Protein AF-X1DRD1-F1 (afdb_monomer)

Mean predicted aligned error: 4.73 Å

Secondary structure (DSSP, 8-state):
-HHHHH-S--------SS---S------GGG---EEEPTT-TT-EEEGGGGTT---S------SSS-SHHHHHT-

Radius of gyration: 18.88 Å; Cα contacts (8 Å, |Δi|>4): 29; chains: 1; bounding box: 38×32×40 Å

Organism: NCBI:txid412755

InterPro domains:
  IPR015931 Aconitase/3-isopropylmalate dehydratase large subunit, alpha/beta/alpha, subdomain 1/3 [G3DSA:3.30.499.10] (30-75)
  IPR036008 Aconitase, iron-sulfur domain [SSF53732] (7-74)
  IPR050067 Isopropylmalate dehydratase and related enzymes [PTHR43822] (3-73)

Foldseek 3Di:
DCCVPVVDDDDDDDDDPDDDDPDDDDDDPVPDADWDADPDDNVNIDHPVVVPPDDDPDDDQDDPVADPPVSVVVD

pLDDT: mean 94.3, std 2.95, range [75.31, 98.0]

Solvent-accessible surface area (backbone atoms only — not comparable to full-atom values): 5557 Å² total; per-residue (Å²): 113,65,64,85,73,68,76,55,91,80,86,89,84,76,83,69,96,88,66,86,70,99,71,88,87,88,82,68,76,89,76,64,69,70,66,42,61,41,88,96,38,81,82,47,63,42,56,45,80,84,59,64,90,66,88,75,94,77,83,83,84,62,61,97,89,44,63,53,71,73,63,56,74,78,108

Sequence (75 aa):
YCKARSKKDFSVHTADNDVNYVEELTFDFNEIEPRIALPPSPANVKPVAEVTGIKVDSVVIASCTNGRYEDFEIV

Structure (mmCIF, N/CA/C/O backbone):
data_AF-X1DRD1-F1
#
_entry.id   AF-X1DRD1-F1
#
loop_
_atom_site.group_PDB
_atom_site.id
_atom_site.type_symbol
_atom_site.label_atom_id
_atom_site.label_alt_id
_atom_site.label_comp_id
_atom_site.label_asym_id
_atom_site.label_entity_id
_atom_site.label_seq_id
_atom_site.pdbx_PDB_ins_code
_atom_site.Cartn_x
_atom_site.Cartn_y
_atom_site.Cartn_z
_atom_site.occupancy
_atom_site.B_iso_or_equiv
_atom_site.auth_seq_id
_atom_site.auth_comp_id
_atom_site.auth_asym_id
_atom_site.auth_atom_id
_atom_site.pdbx_PDB_model_num
ATOM 1 N N . TYR A 1 1 ? 1.112 8.757 -17.518 1.00 89.12 1 TYR A N 1
ATOM 2 C CA . TYR A 1 1 ? 0.848 9.926 -16.646 1.00 89.12 1 TYR A CA 1
ATOM 3 C C . TYR A 1 1 ? 1.765 11.118 -16.946 1.00 89.12 1 TYR A C 1
ATOM 5 O O . TYR A 1 1 ? 1.262 12.135 -17.410 1.00 89.12 1 TYR A O 1
ATOM 13 N N . CYS A 1 2 ? 3.089 11.010 -16.741 1.00 92.31 2 CYS A N 1
ATOM 14 C CA . CYS A 1 2 ? 4.028 12.145 -16.827 1.00 92.31 2 CYS A CA 1
ATOM 15 C C . CYS A 1 2 ? 3.981 12.901 -18.163 1.00 92.31 2 CYS A C 1
ATOM 17 O O . CYS A 1 2 ? 3.805 14.113 -18.149 1.00 92.31 2 CYS A O 1
ATOM 19 N N . LYS A 1 3 ? 4.010 12.195 -19.304 1.00 92.06 3 LYS A N 1
ATOM 20 C CA . LYS A 1 3 ? 3.928 12.797 -20.652 1.00 92.06 3 LYS A CA 1
ATOM 21 C C . LYS A 1 3 ? 2.740 13.756 -20.825 1.00 92.06 3 LYS A C 1
ATOM 23 O O . LYS A 1 3 ? 2.897 14.830 -21.391 1.00 92.06 3 LYS A O 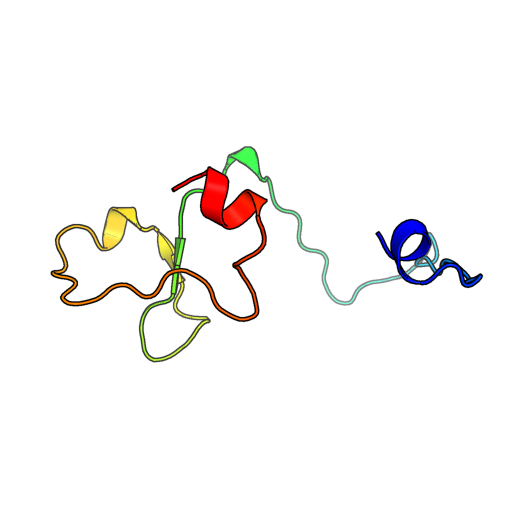1
ATOM 28 N N . ALA A 1 4 ? 1.568 13.391 -20.301 1.00 92.31 4 ALA A N 1
ATOM 29 C CA . ALA A 1 4 ? 0.348 14.191 -20.425 1.00 92.31 4 ALA A CA 1
ATOM 30 C C . ALA A 1 4 ? 0.370 15.472 -19.569 1.00 92.31 4 ALA A C 1
ATOM 32 O O . ALA A 1 4 ? -0.279 16.450 -19.928 1.00 92.31 4 ALA A O 1
ATOM 33 N N . ARG A 1 5 ? 1.108 15.481 -18.448 1.00 93.19 5 ARG A N 1
ATOM 34 C CA . ARG A 1 5 ? 1.133 16.604 -17.493 1.00 93.19 5 ARG A CA 1
ATOM 35 C C . ARG A 1 5 ? 2.368 17.495 -17.608 1.00 93.19 5 ARG A C 1
ATOM 37 O O . ARG A 1 5 ? 2.238 18.703 -17.457 1.00 93.19 5 ARG A O 1
ATOM 44 N N . SER A 1 6 ? 3.550 16.933 -17.859 1.00 93.56 6 SER A N 1
ATOM 45 C CA . SER A 1 6 ? 4.798 17.707 -17.903 1.00 93.56 6 SER A CA 1
ATOM 46 C C . SER A 1 6 ? 5.041 18.372 -19.256 1.00 93.56 6 SER A C 1
ATOM 48 O O . SER A 1 6 ? 5.702 19.406 -19.292 1.00 93.56 6 SER A O 1
ATOM 50 N N . LYS A 1 7 ? 4.545 17.781 -20.357 1.00 89.19 7 LYS A N 1
ATOM 51 C CA . LYS A 1 7 ? 4.874 18.160 -21.748 1.00 89.19 7 LYS A CA 1
ATOM 52 C C . LYS A 1 7 ? 6.385 18.238 -22.033 1.00 89.19 7 LYS A C 1
ATOM 54 O O . LYS A 1 7 ? 6.797 18.895 -22.982 1.00 89.19 7 LYS A O 1
ATOM 59 N N . LYS A 1 8 ? 7.204 17.589 -21.202 1.00 94.25 8 LYS A N 1
ATOM 60 C CA . LYS A 1 8 ? 8.659 17.501 -21.349 1.00 94.25 8 LYS A CA 1
ATOM 61 C C . LYS A 1 8 ? 9.036 16.101 -21.797 1.00 94.25 8 LYS A C 1
ATOM 63 O O . LYS A 1 8 ? 8.382 15.135 -21.395 1.00 94.25 8 LYS A O 1
ATOM 68 N N . ASP A 1 9 ? 10.119 16.013 -22.554 1.00 93.31 9 ASP A N 1
ATOM 69 C CA . ASP A 1 9 ? 10.749 14.739 -22.867 1.00 93.31 9 ASP A CA 1
ATOM 70 C C . ASP A 1 9 ? 11.427 14.156 -21.624 1.00 93.31 9 ASP A C 1
ATOM 72 O O . ASP A 1 9 ? 11.907 14.879 -20.746 1.00 93.31 9 ASP A O 1
ATOM 76 N N . PHE A 1 10 ? 11.420 12.831 -21.536 1.00 94.25 10 PHE A N 1
ATOM 77 C CA . PHE A 1 10 ? 12.071 12.070 -20.479 1.00 94.25 10 PHE A CA 1
ATOM 78 C C . PHE A 1 10 ? 12.487 10.707 -21.021 1.00 94.25 10 PHE A C 1
ATOM 80 O O . PHE A 1 10 ? 11.837 10.153 -21.910 1.00 94.25 10 PHE A O 1
ATOM 87 N N . SER A 1 11 ? 13.552 10.158 -20.450 1.00 95.00 11 SER A N 1
ATOM 88 C CA . SER A 1 11 ? 14.013 8.808 -20.751 1.00 95.00 11 SER A CA 1
ATOM 89 C C . SER A 1 11 ? 13.302 7.804 -19.849 1.00 95.00 11 SER A C 1
ATOM 91 O O . SER A 1 11 ? 13.142 8.036 -18.650 1.00 95.00 11 SER A O 1
ATOM 93 N N . VAL A 1 12 ? 12.857 6.689 -20.426 1.00 94.62 12 VAL A N 1
ATOM 94 C CA . VAL A 1 12 ? 12.338 5.551 -19.660 1.00 94.62 12 VAL A CA 1
ATOM 95 C C . VAL A 1 12 ? 13.517 4.660 -19.296 1.00 94.62 12 VAL A C 1
ATOM 97 O O . VAL A 1 12 ? 14.313 4.310 -20.162 1.00 94.62 12 VAL A O 1
ATOM 100 N N . HIS A 1 13 ? 13.613 4.299 -18.022 1.00 94.38 13 HIS A N 1
ATOM 101 C CA . HIS A 1 13 ? 14.618 3.375 -17.514 1.00 94.38 13 HIS A CA 1
ATOM 102 C C . HIS A 1 13 ? 13.919 2.105 -17.034 1.00 94.38 13 HIS A C 1
ATOM 104 O O . HIS A 1 13 ? 12.909 2.183 -16.332 1.00 94.38 13 HIS A O 1
ATOM 110 N N . THR A 1 14 ? 14.451 0.951 -17.419 1.00 95.06 14 THR A N 1
ATOM 111 C CA . THR A 1 14 ? 13.977 -0.377 -17.016 1.00 95.06 14 THR A CA 1
ATOM 112 C C . THR A 1 14 ? 15.142 -1.165 -16.437 1.00 95.06 14 THR A C 1
ATOM 114 O O . THR A 1 14 ? 16.294 -0.859 -16.739 1.00 95.06 14 THR A O 1
ATOM 117 N N . ALA A 1 15 ? 14.849 -2.154 -15.595 1.00 94.50 15 ALA A N 1
ATOM 118 C CA . ALA A 1 15 ? 15.871 -3.088 -15.134 1.00 94.50 15 ALA A CA 1
ATOM 119 C C . ALA A 1 15 ? 16.418 -3.917 -16.310 1.00 94.50 15 ALA A C 1
ATOM 121 O O . ALA A 1 15 ? 15.710 -4.129 -17.300 1.00 94.50 15 ALA A O 1
ATOM 122 N N . ASP A 1 16 ? 17.663 -4.377 -16.186 1.00 95.12 16 ASP A N 1
ATOM 123 C CA . ASP A 1 16 ? 18.251 -5.342 -17.113 1.00 95.12 16 ASP A CA 1
ATOM 124 C C . ASP A 1 16 ? 17.580 -6.714 -16.947 1.00 95.12 16 ASP A C 1
ATOM 126 O O . ASP A 1 16 ? 17.142 -7.074 -15.856 1.00 95.12 16 ASP A O 1
ATOM 130 N N . ASN A 1 17 ? 17.518 -7.498 -18.026 1.00 89.88 17 ASN A N 1
ATOM 131 C CA . ASN A 1 17 ? 16.851 -8.809 -18.016 1.00 89.88 17 ASN A CA 1
ATOM 132 C C . ASN A 1 17 ? 17.589 -9.880 -17.190 1.00 89.88 17 ASN A C 1
ATOM 134 O O . ASN A 1 17 ? 16.991 -10.899 -16.869 1.00 89.88 17 ASN A O 1
ATOM 138 N N . ASP A 1 18 ? 18.875 -9.679 -16.895 1.00 88.56 18 ASP A N 1
ATOM 139 C CA . ASP A 1 18 ? 19.756 -10.658 -16.242 1.00 88.56 18 ASP A CA 1
ATOM 140 C C . ASP A 1 18 ? 20.330 -10.070 -14.943 1.00 88.56 18 ASP A C 1
ATOM 142 O O . ASP A 1 18 ? 21.538 -9.895 -14.770 1.00 88.56 18 ASP A O 1
ATOM 146 N N . VAL A 1 19 ? 19.428 -9.639 -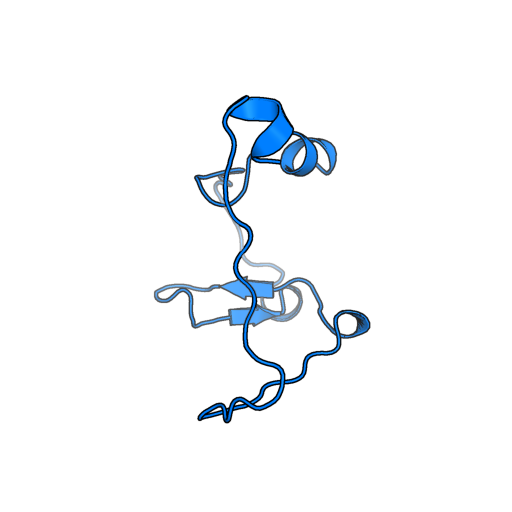14.057 1.00 92.19 19 VAL A N 1
ATOM 147 C CA . VAL A 1 19 ? 19.763 -9.077 -12.746 1.00 92.19 19 VAL A CA 1
ATOM 148 C C . VAL A 1 19 ? 19.434 -10.085 -11.649 1.00 92.19 19 VAL A C 1
ATOM 150 O O . VAL A 1 19 ? 18.388 -10.722 -11.667 1.00 92.19 19 VAL A O 1
ATOM 153 N N . ASN A 1 20 ? 20.328 -10.209 -10.669 1.00 93.56 20 ASN A N 1
ATOM 154 C CA . ASN A 1 20 ? 20.097 -11.038 -9.490 1.00 93.56 20 ASN A CA 1
ATOM 155 C C . ASN A 1 20 ? 19.529 -10.174 -8.359 1.00 93.56 20 ASN A C 1
ATOM 157 O O . ASN A 1 20 ? 20.177 -9.216 -7.925 1.00 93.56 20 ASN A O 1
ATOM 161 N N . TYR A 1 21 ? 18.345 -10.524 -7.864 1.00 94.56 21 TYR A N 1
ATOM 162 C CA . TYR A 1 21 ? 17.759 -9.910 -6.674 1.00 94.56 21 TYR A CA 1
ATOM 163 C C 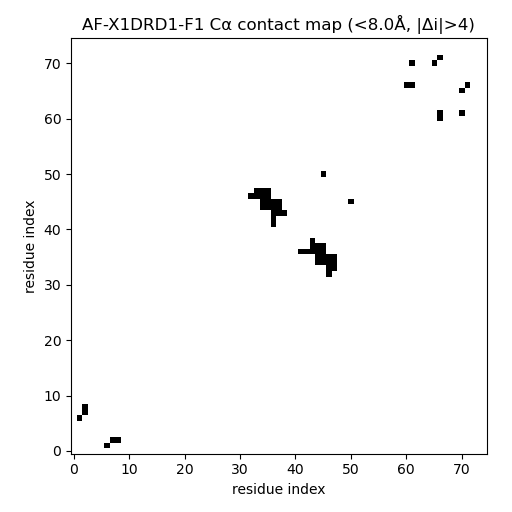. TYR A 1 21 ? 18.220 -10.641 -5.404 1.00 94.56 21 TYR A C 1
ATOM 165 O O . TYR A 1 21 ? 18.473 -11.842 -5.419 1.00 94.56 21 TYR A O 1
ATOM 173 N N . VAL A 1 22 ? 18.326 -9.921 -4.281 1.00 97.31 22 VAL A N 1
ATOM 174 C CA . VAL A 1 22 ? 18.600 -10.537 -2.963 1.00 97.31 22 VAL A CA 1
ATOM 175 C C . VAL A 1 22 ? 17.431 -11.421 -2.512 1.00 97.31 22 VAL A C 1
ATOM 177 O O . VAL A 1 22 ? 17.634 -12.387 -1.782 1.00 97.31 22 VAL A O 1
ATOM 180 N N . GLU A 1 23 ? 16.220 -11.089 -2.954 1.00 97.00 23 GLU A N 1
ATOM 181 C CA . GLU A 1 23 ? 14.986 -11.802 -2.650 1.00 97.00 23 GLU A CA 1
ATOM 182 C C . GLU A 1 23 ? 13.969 -11.558 -3.772 1.00 97.00 23 GLU A C 1
ATOM 184 O O . GLU A 1 23 ? 13.849 -10.435 -4.269 1.00 97.00 23 GLU A O 1
ATOM 189 N N . GLU A 1 24 ? 13.230 -12.600 -4.153 1.00 94.94 24 GLU A N 1
ATOM 190 C CA . GLU A 1 24 ? 12.121 -12.522 -5.105 1.00 94.94 24 GLU A CA 1
ATOM 191 C C . GLU A 1 24 ? 10.830 -12.976 -4.422 1.00 94.94 24 GLU A C 1
ATOM 193 O O . GLU A 1 24 ? 10.748 -14.079 -3.882 1.00 94.94 24 GLU A O 1
ATOM 198 N N . LEU A 1 25 ? 9.810 -12.116 -4.451 1.00 95.62 25 LEU A N 1
ATOM 199 C CA . LEU A 1 25 ? 8.506 -12.367 -3.841 1.00 95.62 25 LEU A CA 1
ATOM 200 C C . LEU A 1 25 ? 7.435 -12.387 -4.932 1.00 95.62 25 LEU A C 1
ATOM 202 O O . LEU A 1 25 ? 7.295 -11.429 -5.691 1.00 95.62 25 LEU A O 1
ATOM 206 N N . THR A 1 26 ? 6.669 -13.475 -4.998 1.00 95.44 26 THR A N 1
ATOM 207 C CA . THR A 1 26 ? 5.541 -13.627 -5.929 1.00 95.44 26 THR A CA 1
ATOM 208 C C . THR A 1 26 ? 4.228 -13.538 -5.160 1.00 95.44 26 THR A C 1
ATOM 210 O O . THR A 1 26 ? 4.078 -14.180 -4.123 1.00 95.44 26 THR A O 1
ATOM 213 N N . PHE A 1 27 ? 3.273 -12.763 -5.678 1.00 93.81 27 PHE A N 1
ATOM 214 C CA . PHE A 1 27 ? 1.960 -12.557 -5.066 1.00 93.81 27 PHE A CA 1
ATOM 215 C C . PHE A 1 27 ? 0.853 -12.822 -6.091 1.00 93.81 27 PHE A C 1
ATOM 217 O O . PHE A 1 27 ? 0.926 -12.309 -7.209 1.00 93.81 27 PHE A O 1
ATOM 224 N N . ASP A 1 28 ? -0.182 -13.572 -5.704 1.00 95.12 28 ASP A N 1
ATOM 225 C CA . ASP A 1 28 ? -1.427 -13.667 -6.471 1.00 95.12 28 ASP A CA 1
ATOM 226 C C . ASP A 1 28 ? -2.415 -12.599 -5.985 1.00 95.12 28 ASP A C 1
ATOM 228 O O . ASP A 1 28 ? -2.888 -12.628 -4.849 1.00 95.12 28 ASP A O 1
ATOM 232 N N . PHE A 1 29 ? -2.739 -11.640 -6.854 1.00 93.06 29 PHE A N 1
ATOM 233 C CA . PHE A 1 29 ? -3.678 -10.567 -6.528 1.00 93.06 29 PHE A CA 1
ATOM 234 C C . PHE A 1 29 ? -5.127 -11.052 -6.384 1.00 93.06 29 PHE A C 1
ATOM 236 O O . PHE A 1 29 ? -5.927 -10.338 -5.782 1.00 93.06 29 PHE A O 1
ATOM 243 N N . ASN A 1 30 ? -5.472 -12.244 -6.883 1.00 95.06 30 ASN A N 1
ATOM 244 C CA . ASN A 1 30 ? -6.813 -12.814 -6.714 1.00 95.06 30 ASN A CA 1
ATOM 245 C C . ASN A 1 30 ? -7.065 -13.317 -5.287 1.00 95.06 30 ASN A C 1
ATOM 247 O O . ASN A 1 30 ? -8.217 -13.431 -4.876 1.00 95.06 30 ASN A O 1
ATOM 251 N N . GLU A 1 31 ? -6.005 -13.603 -4.532 1.00 93.06 31 GLU A N 1
ATOM 252 C CA . GLU A 1 31 ? -6.097 -14.089 -3.152 1.00 93.06 31 GLU A CA 1
ATOM 253 C C . GLU A 1 31 ? -6.083 -12.950 -2.118 1.00 93.06 31 GLU A C 1
ATOM 255 O O . GLU A 1 31 ? -6.237 -13.187 -0.919 1.00 93.06 31 GLU A O 1
ATOM 260 N N . ILE A 1 32 ? -5.894 -11.698 -2.553 1.00 92.81 32 ILE A N 1
ATOM 261 C CA . ILE A 1 32 ? -5.785 -10.553 -1.647 1.00 92.81 32 ILE A CA 1
ATOM 262 C C . ILE A 1 32 ? -7.173 -10.051 -1.246 1.00 92.81 32 ILE A C 1
ATOM 264 O O . ILE A 1 32 ? -7.927 -9.498 -2.044 1.00 92.81 32 ILE A O 1
ATOM 268 N N . GLU A 1 33 ? -7.470 -10.177 0.043 1.00 94.94 33 GLU A N 1
ATOM 269 C CA . GLU A 1 33 ? -8.653 -9.608 0.685 1.00 94.94 33 GLU A CA 1
ATOM 270 C C . GLU A 1 33 ? -8.395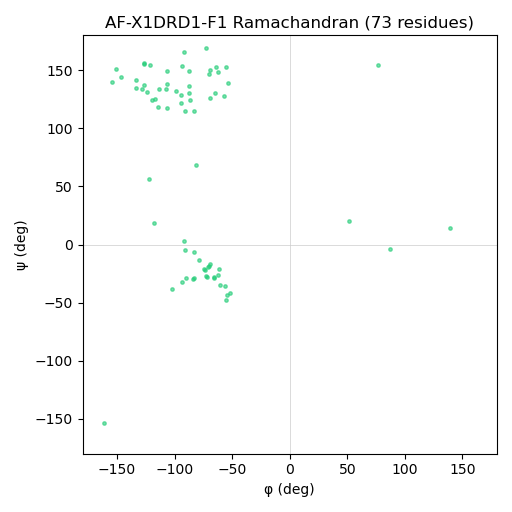 -8.200 1.262 1.00 94.94 33 GLU A C 1
ATOM 272 O O . GLU A 1 33 ? -7.238 -7.794 1.427 1.00 94.94 33 GLU A O 1
ATOM 277 N N . PRO A 1 34 ? -9.444 -7.434 1.626 1.00 95.12 34 PRO A N 1
ATOM 278 C CA . PRO A 1 34 ? -9.279 -6.164 2.324 1.00 95.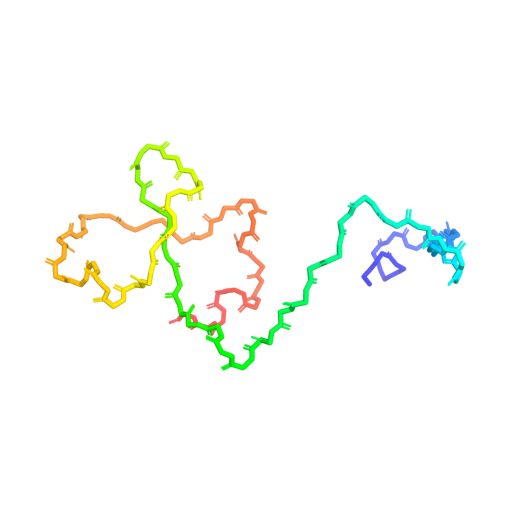12 34 PRO A CA 1
ATOM 279 C C . PRO A 1 34 ? -8.494 -6.321 3.633 1.00 95.12 34 PRO A C 1
ATOM 281 O O . PRO A 1 34 ? -8.848 -7.116 4.510 1.00 95.12 34 PRO A O 1
ATOM 284 N N . ARG A 1 35 ? -7.443 -5.510 3.795 1.00 95.81 35 ARG A N 1
ATOM 285 C CA . ARG A 1 35 ? -6.570 -5.524 4.977 1.00 95.81 35 ARG A CA 1
ATOM 286 C C . ARG A 1 35 ? -6.544 -4.172 5.677 1.00 95.81 35 ARG A C 1
ATOM 288 O O . ARG A 1 35 ? -6.754 -3.134 5.056 1.00 95.81 35 ARG A O 1
ATOM 295 N N . ILE A 1 36 ? -6.242 -4.193 6.971 1.00 96.19 36 ILE A N 1
ATOM 296 C CA . ILE A 1 36 ? -6.129 -3.005 7.819 1.00 96.19 36 ILE A CA 1
ATOM 297 C C . ILE A 1 36 ? -4.859 -3.075 8.666 1.00 96.19 36 ILE A C 1
ATOM 299 O O . ILE A 1 36 ? -4.543 -4.112 9.249 1.00 96.19 36 ILE A O 1
ATOM 303 N N . ALA A 1 37 ? -4.123 -1.965 8.726 1.00 97.25 37 ALA A N 1
ATOM 304 C CA . ALA A 1 37 ? -2.993 -1.808 9.633 1.00 97.25 37 ALA A CA 1
ATOM 305 C C . ALA A 1 37 ? -3.489 -1.299 10.992 1.00 97.25 37 ALA A C 1
ATOM 307 O O . ALA A 1 37 ? -4.149 -0.262 11.074 1.00 97.25 37 ALA A O 1
ATOM 308 N N . LEU A 1 38 ? -3.174 -2.028 12.059 1.00 96.38 38 LEU A N 1
ATOM 309 C CA . LEU A 1 38 ? -3.557 -1.683 13.423 1.00 96.38 38 LEU A CA 1
ATOM 310 C C . LEU A 1 38 ? -2.447 -0.888 14.131 1.00 96.38 38 LEU A C 1
ATOM 312 O O . LEU A 1 38 ? -1.263 -1.080 13.847 1.00 96.38 38 LEU A O 1
ATOM 316 N N . PRO A 1 39 ? -2.779 -0.045 15.122 1.00 96.06 39 PRO A N 1
ATOM 317 C CA . PRO A 1 39 ? -1.771 0.604 15.951 1.00 96.06 39 PRO A CA 1
ATOM 318 C C . PRO A 1 39 ? -0.812 -0.397 16.629 1.00 96.06 39 PRO A C 1
ATOM 320 O O . PRO A 1 39 ? -1.193 -1.539 16.903 1.00 96.06 39 PRO A O 1
ATOM 323 N N . PRO A 1 40 ? 0.429 0.017 16.945 1.00 96.50 40 PRO A N 1
ATOM 324 C CA . PRO A 1 40 ? 1.022 1.329 16.667 1.00 96.50 40 PRO A CA 1
ATOM 325 C C . PRO A 1 40 ? 1.783 1.398 15.329 1.00 96.50 40 PRO A C 1
ATOM 327 O O . PRO A 1 40 ? 2.408 2.417 15.051 1.00 96.50 40 PRO A O 1
ATOM 330 N N . SER A 1 41 ? 1.795 0.326 14.528 1.00 97.56 41 SER A N 1
ATOM 331 C CA . SER A 1 41 ? 2.716 0.184 13.394 1.00 97.56 41 SER A CA 1
ATOM 332 C C . SER A 1 41 ? 1.989 -0.119 12.085 1.00 97.56 41 SER A C 1
ATOM 334 O O . SER A 1 41 ? 1.145 -1.013 12.065 1.00 97.56 41 SER A O 1
ATOM 336 N N . PRO A 1 42 ? 2.378 0.509 10.960 1.00 95.56 42 PRO A N 1
ATOM 337 C CA . PRO A 1 42 ? 1.830 0.174 9.645 1.00 95.56 42 PRO A CA 1
ATOM 338 C C . PRO A 1 42 ? 2.106 -1.280 9.227 1.00 95.56 42 PRO A C 1
ATOM 340 O O . PRO A 1 42 ? 1.392 -1.811 8.386 1.00 95.56 42 PRO A O 1
ATOM 343 N N . ALA A 1 43 ? 3.109 -1.937 9.822 1.00 97.06 43 ALA A N 1
ATOM 344 C CA . ALA A 1 43 ? 3.418 -3.341 9.555 1.00 97.06 43 ALA A CA 1
ATOM 345 C C . ALA A 1 43 ? 2.479 -4.326 10.280 1.00 97.06 43 ALA A C 1
ATOM 347 O O . ALA A 1 43 ? 2.473 -5.513 9.961 1.00 97.06 43 ALA A O 1
ATOM 348 N N . ASN A 1 44 ? 1.683 -3.866 11.253 1.00 97.25 44 ASN A N 1
ATOM 349 C CA . ASN A 1 44 ? 0.734 -4.705 11.987 1.00 97.25 44 ASN A CA 1
ATOM 350 C C . ASN A 1 44 ? -0.563 -4.888 11.180 1.00 97.25 44 ASN A C 1
ATOM 352 O O . ASN A 1 44 ? -1.611 -4.341 11.526 1.00 97.25 44 ASN A O 1
ATOM 356 N N . VAL A 1 45 ? -0.470 -5.608 10.061 1.00 96.94 45 VAL A N 1
ATOM 357 C CA . VAL A 1 45 ? -1.559 -5.762 9.089 1.00 96.94 45 VAL A CA 1
ATOM 358 C C . VAL A 1 45 ? -2.370 -7.027 9.362 1.00 96.94 45 VAL A C 1
ATOM 360 O O . VAL A 1 45 ? -1.822 -8.128 9.416 1.00 96.94 45 VAL A O 1
ATOM 363 N N . LYS A 1 46 ? -3.694 -6.885 9.452 1.00 95.81 46 LYS A N 1
ATOM 364 C CA . LYS A 1 46 ? -4.645 -7.997 9.595 1.00 95.81 46 LYS A CA 1
ATOM 365 C C . LYS A 1 46 ? -5.741 -7.948 8.528 1.00 95.81 46 LYS A C 1
ATOM 367 O O . LYS A 1 46 ? -6.006 -6.868 7.995 1.00 95.81 46 LYS A O 1
ATOM 372 N N . PRO A 1 47 ? -6.370 -9.083 8.189 1.00 96.44 47 PRO A N 1
ATOM 373 C CA . PRO A 1 47 ? -7.638 -9.085 7.46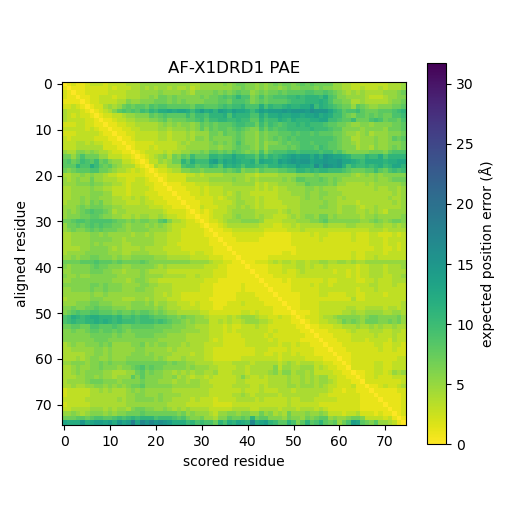6 1.00 96.44 47 PRO A CA 1
ATOM 374 C C . PRO A 1 47 ? -8.678 -8.219 8.176 1.00 96.44 47 PRO A C 1
ATOM 376 O O . PRO A 1 47 ? -8.797 -8.263 9.403 1.00 96.44 47 PRO A O 1
ATOM 379 N N . VAL A 1 48 ? -9.462 -7.447 7.420 1.00 96.44 48 VAL A N 1
ATOM 380 C CA . VAL A 1 48 ? -10.539 -6.626 8.007 1.00 96.44 48 VAL A CA 1
ATOM 381 C C . VAL A 1 48 ? -11.566 -7.505 8.730 1.00 96.44 48 VAL A C 1
ATOM 383 O O . VAL A 1 48 ? -12.069 -7.119 9.784 1.00 96.44 48 VAL A O 1
ATOM 386 N N . ALA A 1 49 ? -11.828 -8.709 8.209 1.00 95.94 49 ALA A N 1
ATOM 387 C CA . ALA A 1 49 ? -12.776 -9.664 8.780 1.00 95.94 49 ALA A CA 1
ATOM 388 C C . ALA A 1 49 ? -12.471 -10.028 10.249 1.00 95.94 49 ALA A C 1
ATOM 390 O O . ALA A 1 49 ? -13.399 -10.171 11.048 1.00 95.94 49 ALA A O 1
ATOM 391 N N . GLU A 1 50 ? -11.191 -10.108 10.631 1.00 96.25 50 GLU A N 1
ATOM 392 C CA . GLU A 1 50 ? -10.757 -10.474 11.989 1.00 96.25 50 GLU A CA 1
ATOM 393 C C . GLU A 1 50 ? -11.026 -9.392 13.045 1.00 96.25 50 GLU A C 1
ATOM 395 O O . GLU A 1 50 ? -11.016 -9.681 14.241 1.00 96.25 50 GLU A O 1
ATOM 400 N N . VAL A 1 51 ? -11.236 -8.141 12.627 1.00 95.12 51 VAL A N 1
ATOM 401 C CA . VAL A 1 51 ? -11.370 -6.982 13.531 1.00 95.12 51 VAL A CA 1
ATOM 402 C C . VAL A 1 51 ? -12.739 -6.308 13.434 1.00 95.12 51 VAL A C 1
ATOM 404 O O . VAL A 1 51 ? -12.924 -5.160 13.844 1.00 95.12 51 VAL A O 1
ATOM 407 N N . THR A 1 52 ? -13.715 -7.026 12.883 1.00 93.50 52 THR A N 1
ATOM 408 C CA . THR A 1 52 ? -15.098 -6.562 12.771 1.00 93.50 52 THR A CA 1
ATOM 409 C C . THR A 1 52 ? -15.728 -6.324 14.149 1.00 93.50 52 THR A C 1
ATOM 411 O O . THR A 1 52 ? -15.394 -6.968 15.141 1.00 93.50 52 THR A O 1
ATOM 414 N N . GLY A 1 53 ? -16.641 -5.352 14.228 1.00 93.19 53 GLY A N 1
ATOM 415 C CA . GLY A 1 53 ? -17.350 -5.006 15.468 1.00 93.19 53 GLY A CA 1
ATOM 416 C C . GLY A 1 53 ? -16.634 -4.001 16.378 1.00 93.19 53 GLY A C 1
ATOM 417 O O . GLY A 1 53 ? -17.219 -3.563 17.368 1.00 93.19 53 GLY A O 1
ATOM 418 N N . ILE A 1 54 ? -15.412 -3.576 16.041 1.00 94.56 54 ILE A N 1
ATOM 419 C CA . ILE A 1 54 ? -14.752 -2.464 16.735 1.00 94.56 54 ILE A CA 1
ATOM 420 C C . ILE A 1 54 ? -15.478 -1.158 16.393 1.00 94.56 54 ILE A C 1
ATOM 422 O O . ILE A 1 54 ? -15.647 -0.810 15.225 1.00 94.56 54 ILE A O 1
ATOM 426 N N . LYS A 1 55 ? -15.901 -0.419 17.424 1.00 96.12 55 LYS A N 1
ATOM 427 C CA . LYS A 1 55 ? -16.509 0.902 17.254 1.00 96.12 55 LYS A CA 1
ATOM 428 C C . LYS A 1 55 ? -15.479 1.880 16.680 1.00 96.12 55 LYS A C 1
ATOM 430 O O . LYS A 1 55 ? -14.387 2.016 17.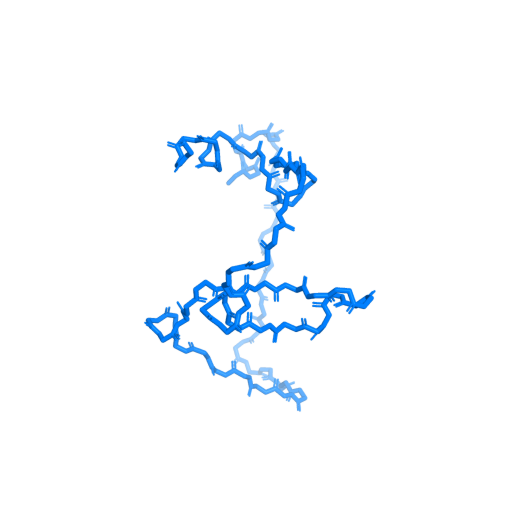225 1.00 96.12 55 LYS A O 1
ATOM 435 N N . VAL A 1 56 ? -15.865 2.594 15.627 1.00 95.12 56 VAL A N 1
ATOM 436 C CA . VAL A 1 56 ? -15.091 3.688 15.033 1.00 95.12 56 VAL A CA 1
ATOM 437 C C . VAL A 1 56 ? -15.874 4.979 15.230 1.00 95.12 56 VAL A C 1
ATOM 439 O O . VAL A 1 56 ? -16.998 5.097 14.750 1.00 95.12 56 VAL A O 1
ATOM 442 N N . ASP A 1 57 ? -15.301 5.932 15.964 1.00 98.00 57 ASP A N 1
ATOM 443 C CA . ASP A 1 57 ? -15.967 7.208 16.256 1.00 98.00 57 ASP A CA 1
ATOM 444 C C . ASP A 1 57 ? -15.814 8.234 15.122 1.00 98.00 57 ASP A C 1
ATOM 446 O O . ASP A 1 57 ? -16.693 9.070 14.928 1.00 98.00 57 ASP A O 1
ATOM 450 N N . SER A 1 58 ? -14.722 8.148 14.357 1.00 96.94 58 SER A N 1
ATOM 451 C CA . SER A 1 58 ? -14.408 9.065 13.260 1.00 96.94 58 SER A CA 1
ATOM 452 C C . SER A 1 58 ? -13.680 8.341 12.136 1.00 96.94 58 SER A C 1
ATOM 454 O O . SER A 1 58 ? -12.825 7.493 12.388 1.00 96.94 58 SER A O 1
ATOM 456 N N . VAL A 1 59 ? -13.969 8.734 10.896 1.00 95.69 59 VAL A N 1
ATOM 457 C CA . VAL A 1 59 ? -13.286 8.239 9.697 1.00 95.69 59 VAL A CA 1
ATOM 458 C C . VAL A 1 59 ? -12.715 9.427 8.936 1.00 95.69 59 VAL A C 1
ATOM 460 O O . VAL A 1 59 ? -13.414 10.409 8.693 1.00 95.69 59 VAL A O 1
ATOM 463 N N . VAL A 1 60 ? -11.445 9.326 8.552 1.00 95.06 60 VAL A N 1
ATOM 464 C CA . VAL A 1 60 ? -10.814 10.250 7.607 1.00 95.06 60 VAL A CA 1
ATOM 465 C C . VAL A 1 60 ? -10.642 9.501 6.297 1.00 95.06 60 VAL A C 1
ATOM 467 O O . VAL A 1 60 ? -9.950 8.486 6.247 1.00 95.06 60 VAL A O 1
ATOM 470 N N . ILE A 1 61 ? -11.301 9.994 5.253 1.00 95.06 61 ILE A N 1
ATOM 471 C CA . ILE A 1 61 ? -11.172 9.470 3.896 1.00 95.06 61 ILE A CA 1
ATOM 472 C C . ILE A 1 61 ? -10.195 10.378 3.160 1.00 95.06 61 ILE A C 1
ATOM 474 O O . ILE A 1 61 ? -10.350 11.598 3.191 1.00 95.06 61 ILE A O 1
ATOM 478 N N . ALA A 1 62 ? -9.229 9.759 2.486 1.00 93.94 62 ALA A N 1
ATOM 479 C CA . ALA A 1 62 ? -8.122 10.395 1.784 1.00 93.94 62 ALA A CA 1
ATOM 480 C C . ALA A 1 62 ? -6.973 10.930 2.659 1.00 93.94 62 ALA A C 1
ATOM 482 O O . ALA A 1 62 ? -7.097 11.264 3.836 1.00 93.94 62 ALA A O 1
ATOM 483 N N . SER A 1 63 ? -5.809 10.988 2.025 1.00 93.75 63 SER A N 1
ATOM 484 C CA . SER A 1 63 ? -4.521 11.445 2.530 1.00 93.75 63 SER A CA 1
ATOM 485 C C . SER A 1 63 ? -3.609 11.766 1.332 1.00 93.75 63 SER A C 1
ATOM 487 O O . SER A 1 63 ? -4.076 12.074 0.238 1.00 93.75 63 SER A O 1
ATOM 489 N N . CYS A 1 64 ? -2.288 11.687 1.498 1.00 94.62 64 CYS A N 1
ATOM 490 C CA . CYS A 1 64 ? -1.361 11.754 0.368 1.00 94.62 64 CYS A CA 1
ATOM 491 C C . CYS A 1 64 ? -1.336 10.465 -0.478 1.00 94.62 64 CYS A C 1
ATOM 493 O O . CYS 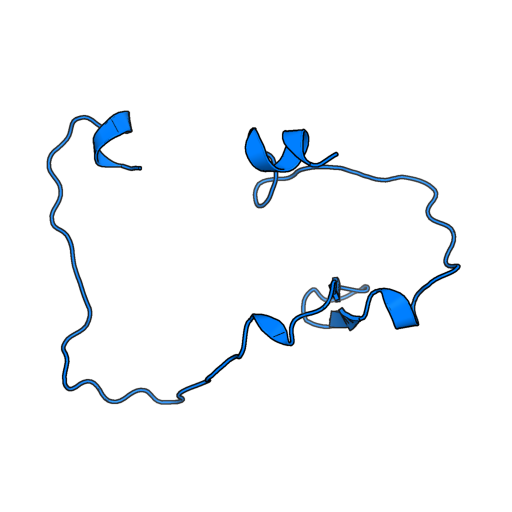A 1 64 ? -0.916 10.510 -1.634 1.00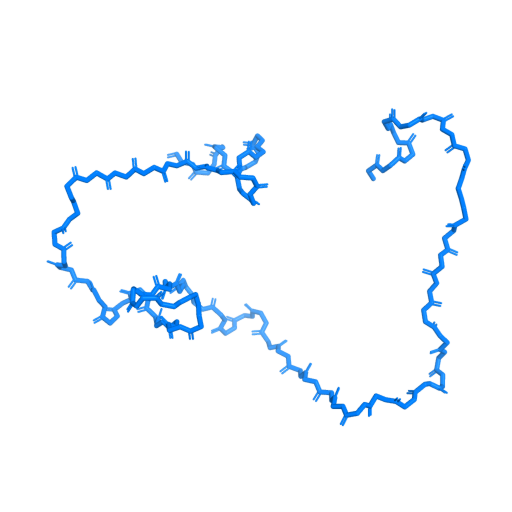 94.62 64 CYS A O 1
ATOM 495 N N . THR A 1 65 ? -1.758 9.321 0.075 1.00 92.94 65 THR A N 1
ATOM 496 C CA . THR A 1 65 ? -1.636 8.002 -0.578 1.00 92.94 65 THR A CA 1
ATOM 497 C C . THR A 1 65 ? -2.890 7.617 -1.372 1.00 92.94 65 THR A C 1
ATOM 499 O O . THR A 1 65 ? -2.798 6.966 -2.417 1.00 92.94 65 THR A O 1
ATOM 502 N N . ASN A 1 66 ? -4.050 8.065 -0.897 1.00 90.50 66 ASN A N 1
ATOM 503 C CA . ASN A 1 66 ? -5.383 7.862 -1.463 1.00 90.50 66 ASN A CA 1
ATOM 504 C C . ASN A 1 66 ? -6.120 9.207 -1.461 1.00 90.50 66 ASN A C 1
ATOM 506 O O . ASN A 1 66 ? -5.929 9.999 -0.549 1.00 90.50 66 ASN A O 1
ATOM 510 N N . GLY A 1 67 ? -6.901 9.513 -2.489 1.00 92.88 67 GLY A N 1
ATOM 511 C CA . GLY A 1 67 ? -7.551 10.823 -2.645 1.00 92.88 67 GLY A CA 1
ATOM 512 C C . GLY A 1 67 ? -7.550 11.363 -4.072 1.00 92.88 67 GLY A C 1
ATOM 513 O O . GLY A 1 67 ? -7.787 12.553 -4.285 1.00 92.88 67 GLY A O 1
ATOM 514 N N . ARG A 1 68 ? -7.245 10.519 -5.062 1.00 95.25 68 ARG A N 1
ATOM 515 C CA . ARG A 1 68 ? -7.537 10.824 -6.462 1.00 95.25 68 ARG A CA 1
ATOM 516 C C . ARG A 1 68 ? -9.043 10.714 -6.697 1.00 95.25 68 ARG A C 1
ATOM 518 O O . ARG A 1 68 ? -9.780 10.209 -5.858 1.00 95.25 68 ARG A O 1
ATOM 525 N N . TYR A 1 69 ? -9.489 11.183 -7.857 1.00 94.56 69 TYR A N 1
ATOM 526 C CA . TYR A 1 69 ? -10.897 11.107 -8.238 1.00 94.56 69 TYR A CA 1
ATOM 527 C C . TYR A 1 69 ? -11.430 9.671 -8.161 1.00 94.56 69 TYR A C 1
ATOM 529 O O . TYR A 1 69 ? -12.486 9.449 -7.581 1.00 94.56 69 TYR A O 1
ATOM 537 N N . GLU A 1 70 ? -10.651 8.700 -8.646 1.00 95.38 70 GLU A N 1
ATOM 538 C CA . GLU A 1 70 ? -11.060 7.294 -8.658 1.00 95.38 70 GLU A CA 1
ATOM 539 C C . GLU A 1 70 ? -11.202 6.714 -7.237 1.00 95.38 70 GLU A C 1
ATOM 541 O O . GLU A 1 70 ? -12.014 5.824 -7.018 1.00 95.38 70 GLU A O 1
ATOM 546 N N . ASP A 1 71 ? -10.450 7.234 -6.256 1.00 94.88 71 ASP A N 1
ATOM 547 C CA . ASP A 1 71 ? -10.555 6.802 -4.854 1.00 94.88 71 ASP A CA 1
ATOM 548 C C . ASP A 1 71 ? -11.856 7.305 -4.193 1.00 94.88 71 ASP A C 1
ATOM 550 O O . ASP A 1 71 ? -12.338 6.688 -3.248 1.00 94.88 71 ASP A O 1
ATOM 554 N N . PHE A 1 72 ? -12.418 8.426 -4.662 1.00 94.38 72 PHE A N 1
ATOM 555 C CA . PHE A 1 72 ? -13.687 8.968 -4.161 1.00 94.38 72 PHE A CA 1
ATOM 556 C C . PHE A 1 72 ? -14.901 8.440 -4.922 1.00 94.38 72 PHE A C 1
ATOM 558 O O . PHE A 1 72 ? -15.974 8.352 -4.342 1.00 94.38 72 PHE A O 1
ATOM 565 N N . GLU A 1 73 ? -14.749 8.095 -6.200 1.00 95.94 73 GLU A N 1
ATOM 566 C CA . GLU A 1 73 ? -15.835 7.550 -7.027 1.00 95.94 73 GLU A CA 1
ATOM 567 C C . GLU A 1 73 ? -16.362 6.203 -6.501 1.00 95.94 73 GLU A C 1
ATOM 569 O O . GLU A 1 73 ? -17.521 5.862 -6.720 1.00 95.94 73 GLU A O 1
ATOM 574 N N . ILE A 1 74 ? -15.522 5.447 -5.790 1.00 92.38 74 ILE A N 1
ATOM 575 C CA . ILE A 1 74 ? -15.873 4.147 -5.201 1.00 92.38 74 ILE A CA 1
ATOM 576 C C . ILE A 1 74 ? -16.598 4.239 -3.845 1.00 92.38 74 ILE A C 1
ATOM 578 O O . ILE A 1 74 ? -16.987 3.198 -3.312 1.00 92.38 74 ILE A O 1
ATOM 582 N N . VAL A 1 75 ? -16.724 5.442 -3.269 1.00 75.31 75 VAL A N 1
ATOM 583 C CA . VAL A 1 75 ? -17.365 5.703 -1.964 1.00 75.31 75 VAL A CA 1
ATOM 584 C C . VAL A 1 75 ? -18.804 6.156 -2.168 1.00 75.31 75 VAL A C 1
ATOM 586 O O . VAL A 1 75 ? -19.683 5.598 -1.473 1.00 75.31 75 VAL A O 1
#